Protein AF-A0A4Y2D8I6-F1 (afdb_monomer_lite)

Structure (mmCIF, N/CA/C/O backbone):
data_AF-A0A4Y2D8I6-F1
#
_entry.id   AF-A0A4Y2D8I6-F1
#
loop_
_atom_site.group_PDB
_atom_site.id
_atom_site.type_symbol
_atom_site.label_atom_id
_atom_site.label_alt_id
_atom_site.label_comp_id
_atom_site.label_asym_id
_atom_site.label_entity_id
_atom_site.label_seq_id
_atom_site.pdbx_PDB_ins_code
_atom_site.Cartn_x
_atom_site.Cartn_y
_atom_site.Cartn_z
_atom_site.occupancy
_atom_site.B_iso_or_equiv
_atom_site.auth_seq_id
_atom_site.auth_comp_id
_atom_site.auth_asym_i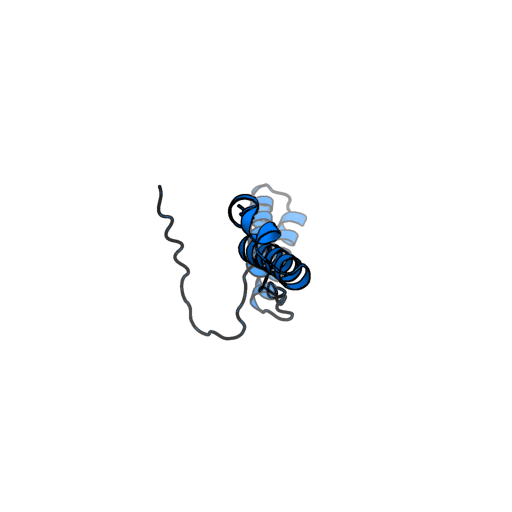d
_atom_site.auth_atom_id
_atom_site.pdbx_PDB_model_num
ATOM 1 N N . MET A 1 1 ? 26.435 -5.428 -19.141 1.00 77.88 1 MET A N 1
ATOM 2 C CA . MET A 1 1 ? 25.123 -5.824 -19.697 1.00 77.88 1 MET A CA 1
ATOM 3 C C . MET A 1 1 ? 24.852 -5.053 -20.977 1.00 77.88 1 MET A C 1
ATOM 5 O O . MET A 1 1 ? 24.925 -5.671 -22.019 1.00 77.88 1 MET A O 1
ATOM 9 N N . PHE A 1 2 ? 24.680 -3.727 -20.947 1.00 85.38 2 PHE A N 1
ATOM 10 C CA . PHE A 1 2 ? 24.602 -2.937 -22.189 1.00 85.38 2 PHE A CA 1
ATOM 11 C C . PHE A 1 2 ? 25.925 -2.941 -22.975 1.00 85.38 2 PHE A C 1
ATOM 13 O O . PHE A 1 2 ? 25.946 -3.234 -24.163 1.00 85.38 2 PHE A O 1
ATOM 20 N N . SER A 1 3 ? 27.048 -2.711 -22.286 1.00 83.94 3 SER A N 1
ATOM 21 C CA . SER A 1 3 ? 28.391 -2.683 -22.888 1.00 83.94 3 SER A CA 1
ATOM 22 C C . SER A 1 3 ? 28.812 -3.987 -23.571 1.00 83.94 3 SER A C 1
ATOM 24 O O . SER A 1 3 ? 29.590 -3.944 -24.509 1.00 83.94 3 SER A O 1
ATOM 26 N N . SER A 1 4 ? 28.298 -5.131 -23.114 1.00 84.69 4 SER A N 1
ATOM 27 C CA . SER A 1 4 ? 28.554 -6.450 -23.710 1.00 84.69 4 SER A CA 1
ATOM 28 C C . SER A 1 4 ? 27.608 -6.784 -24.866 1.00 84.69 4 SER A C 1
ATOM 30 O O . SER A 1 4 ? 27.833 -7.751 -25.572 1.00 84.69 4 SER A O 1
ATOM 32 N N . LEU A 1 5 ? 26.503 -6.049 -25.011 1.00 84.94 5 LEU A N 1
ATOM 33 C CA . LEU A 1 5 ? 25.534 -6.238 -26.097 1.00 84.94 5 LEU A CA 1
ATOM 34 C C . LEU A 1 5 ? 25.809 -5.285 -27.263 1.00 84.94 5 LEU A C 1
ATOM 36 O O . LEU A 1 5 ? 25.500 -5.599 -28.405 1.00 84.94 5 LEU A O 1
ATOM 40 N N . CYS A 1 6 ? 26.394 -4.126 -26.967 1.00 85.38 6 CYS A N 1
ATOM 41 C CA . CYS A 1 6 ? 26.780 -3.115 -27.939 1.00 85.38 6 CYS A CA 1
ATOM 42 C C . CYS A 1 6 ? 28.233 -3.335 -28.409 1.00 85.38 6 CYS A C 1
ATOM 44 O O . CYS A 1 6 ? 29.084 -2.459 -28.246 1.00 85.38 6 CYS A O 1
ATOM 46 N N . GLU A 1 7 ? 28.540 -4.514 -28.954 1.00 80.00 7 GLU A N 1
ATOM 47 C CA . GLU A 1 7 ? 29.854 -4.792 -29.546 1.00 80.00 7 GLU A CA 1
ATOM 48 C C . GLU A 1 7 ? 29.913 -4.226 -30.968 1.00 80.00 7 GLU A C 1
ATOM 50 O O . GLU A 1 7 ? 29.389 -4.799 -31.921 1.00 80.00 7 GLU A O 1
ATOM 55 N N . LEU A 1 8 ? 30.533 -3.053 -31.102 1.00 80.44 8 LEU A N 1
ATOM 56 C CA . LEU A 1 8 ? 30.806 -2.430 -32.392 1.00 80.44 8 LEU A CA 1
ATOM 57 C C . LEU A 1 8 ? 32.219 -2.798 -32.826 1.00 80.44 8 LEU A C 1
ATOM 59 O O . LEU A 1 8 ? 33.200 -2.376 -32.212 1.00 80.44 8 LEU A O 1
ATOM 63 N N . THR A 1 9 ? 32.324 -3.578 -33.892 1.00 81.94 9 THR A N 1
ATOM 64 C CA . THR A 1 9 ? 33.613 -3.928 -34.470 1.00 81.94 9 THR A CA 1
ATOM 65 C C . THR A 1 9 ? 34.049 -2.848 -35.478 1.00 81.94 9 THR A C 1
ATOM 67 O O . THR A 1 9 ? 33.212 -2.294 -36.198 1.00 81.94 9 THR A O 1
ATOM 70 N N . PRO A 1 10 ? 35.346 -2.484 -35.543 1.00 79.00 10 PRO A N 1
ATOM 71 C CA . PRO A 1 10 ? 35.817 -1.399 -36.412 1.00 79.00 10 PRO A CA 1
ATOM 72 C C . PRO A 1 10 ? 35.524 -1.615 -37.907 1.00 79.00 10 PRO A C 1
ATOM 74 O O . PRO A 1 10 ? 35.389 -0.651 -38.660 1.00 79.00 10 PRO A O 1
ATOM 77 N N . ASP A 1 11 ? 35.374 -2.868 -38.343 1.00 77.06 11 ASP A N 1
ATOM 78 C CA . ASP A 1 11 ? 35.020 -3.235 -39.719 1.00 77.06 11 ASP A CA 1
ATOM 79 C C . ASP A 1 11 ? 33.626 -2.744 -40.137 1.00 77.06 11 ASP A C 1
ATOM 81 O O . ASP A 1 11 ? 33.398 -2.505 -41.325 1.00 77.06 11 ASP A O 1
ATOM 85 N N . VAL A 1 12 ? 32.720 -2.506 -39.179 1.00 75.62 12 VAL A N 1
ATOM 86 C CA . VAL A 1 12 ? 31.387 -1.945 -39.446 1.00 75.62 12 VAL A CA 1
ATOM 87 C C . VAL A 1 12 ? 31.485 -0.522 -39.998 1.00 75.62 12 VAL A C 1
ATOM 89 O O . VAL A 1 12 ? 30.636 -0.122 -40.793 1.00 75.62 12 VAL A O 1
ATOM 92 N N . VAL A 1 13 ? 32.526 0.225 -39.626 1.00 75.06 13 VAL A N 1
ATOM 93 C CA . VAL A 1 13 ? 32.739 1.608 -40.074 1.00 75.06 13 VAL A CA 1
ATOM 94 C C . VAL A 1 13 ? 33.630 1.662 -41.315 1.00 75.06 13 VAL A C 1
ATOM 96 O O . VAL A 1 13 ? 33.408 2.492 -42.189 1.00 75.06 13 VAL A O 1
ATOM 99 N N . VAL A 1 14 ? 34.614 0.766 -41.422 1.00 77.75 14 VAL A N 1
ATOM 100 C CA . VAL A 1 14 ? 35.614 0.798 -42.503 1.00 77.75 14 VAL A CA 1
ATOM 101 C C . VAL A 1 14 ? 35.086 0.218 -43.822 1.00 77.75 14 VAL A C 1
ATOM 103 O O . VAL A 1 14 ? 35.462 0.698 -44.887 1.00 77.75 14 VAL A O 1
ATOM 106 N N . ASN A 1 15 ? 34.199 -0.782 -43.775 1.00 76.62 15 ASN A N 1
ATOM 107 C CA . ASN A 1 15 ? 33.781 -1.527 -44.973 1.00 76.62 15 ASN A CA 1
ATOM 108 C C . ASN A 1 15 ? 32.428 -1.092 -45.560 1.00 76.62 15 ASN A C 1
ATOM 110 O O . ASN A 1 15 ? 31.974 -1.678 -46.541 1.00 76.62 15 ASN A O 1
ATOM 114 N N . ASN A 1 16 ? 31.756 -0.103 -44.966 1.00 78.31 16 ASN A N 1
ATOM 115 C CA . ASN A 1 16 ? 30.398 0.288 -45.342 1.00 78.31 16 ASN A CA 1
ATOM 116 C C . ASN A 1 16 ? 30.338 1.737 -45.840 1.00 78.31 16 ASN A C 1
ATOM 118 O O . ASN A 1 16 ? 31.113 2.591 -45.417 1.00 78.31 16 ASN A O 1
ATOM 122 N N . SER A 1 17 ? 29.364 2.021 -46.712 1.00 86.38 17 SER A N 1
ATOM 123 C CA . SER A 1 17 ? 28.936 3.397 -47.001 1.00 86.38 17 SER A CA 1
ATOM 124 C C . SER A 1 17 ? 28.615 4.128 -45.692 1.00 86.38 17 SER A C 1
ATOM 126 O O . SER A 1 17 ? 28.086 3.507 -44.768 1.00 86.38 17 SER A O 1
ATOM 128 N N . ILE A 1 18 ? 28.897 5.433 -45.627 1.00 86.75 18 ILE A N 1
ATOM 129 C CA . ILE A 1 18 ? 28.679 6.275 -44.439 1.00 86.75 18 ILE A CA 1
ATOM 130 C C . ILE A 1 18 ? 27.262 6.073 -43.884 1.00 86.75 18 ILE A C 1
ATOM 132 O O . ILE A 1 18 ? 27.101 5.800 -42.697 1.00 86.75 18 ILE A O 1
ATOM 136 N N . ASP A 1 19 ? 26.249 6.094 -44.750 1.00 88.00 19 ASP A N 1
ATOM 137 C CA . ASP A 1 19 ? 24.848 5.929 -44.347 1.00 88.00 19 ASP A CA 1
ATOM 138 C C . ASP A 1 19 ? 24.574 4.544 -43.747 1.00 88.00 19 ASP A C 1
ATOM 140 O O . ASP A 1 19 ? 23.845 4.397 -42.766 1.00 88.00 19 ASP A O 1
ATOM 144 N N . LEU A 1 20 ? 25.195 3.505 -44.306 1.00 86.25 20 LEU A N 1
ATOM 145 C CA . LEU A 1 20 ? 25.045 2.135 -43.828 1.00 86.25 20 LEU A CA 1
ATOM 146 C C . LEU A 1 20 ? 25.768 1.924 -42.491 1.00 86.25 20 LEU A C 1
ATOM 148 O O . LEU A 1 20 ? 25.251 1.223 -41.622 1.00 86.25 20 LEU A O 1
ATOM 152 N N . ALA A 1 21 ? 26.934 2.543 -42.309 1.00 88.00 21 ALA A N 1
ATOM 153 C CA . ALA A 1 21 ? 27.668 2.514 -41.050 1.00 88.00 21 ALA A CA 1
ATOM 154 C C . ALA A 1 21 ? 26.877 3.212 -39.933 1.00 88.00 21 ALA A C 1
ATOM 156 O O . ALA A 1 21 ? 26.730 2.651 -38.847 1.00 88.00 21 ALA A O 1
ATOM 157 N N . VAL A 1 22 ? 26.307 4.389 -40.216 1.00 90.06 22 VAL A N 1
ATOM 158 C CA . VAL A 1 22 ? 25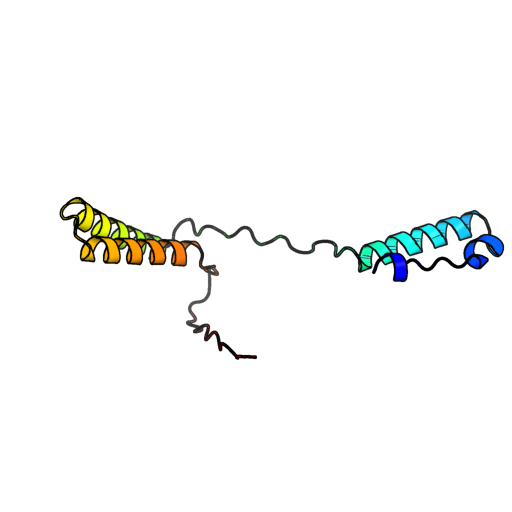.468 5.133 -39.264 1.00 90.06 22 VAL A CA 1
ATOM 159 C C . VAL A 1 22 ? 24.261 4.300 -38.845 1.00 90.06 22 VAL A C 1
ATOM 161 O O . VAL A 1 22 ? 24.052 4.117 -37.647 1.00 90.06 22 VAL A O 1
ATOM 164 N N . ASN A 1 23 ? 23.535 3.724 -39.809 1.00 90.19 23 ASN A N 1
ATOM 165 C CA . ASN A 1 23 ? 22.352 2.908 -39.528 1.00 90.19 23 ASN A CA 1
ATOM 166 C C . ASN A 1 23 ? 22.679 1.686 -38.656 1.00 90.19 23 ASN A C 1
ATOM 168 O O . ASN A 1 23 ? 21.981 1.403 -37.683 1.00 90.19 23 ASN A O 1
ATOM 172 N N . ARG A 1 24 ? 23.787 0.992 -38.944 1.00 88.56 24 ARG A N 1
ATOM 173 C CA . ARG A 1 24 ? 24.215 -0.171 -38.149 1.00 88.56 24 ARG A CA 1
ATOM 174 C C . ARG A 1 24 ? 24.568 0.192 -36.710 1.00 88.56 24 ARG A C 1
ATOM 176 O O . ARG A 1 24 ? 24.250 -0.565 -35.794 1.00 88.56 24 ARG A O 1
ATOM 183 N N . VAL A 1 25 ? 25.211 1.339 -36.503 1.00 89.44 25 VAL A N 1
ATOM 184 C CA . VAL A 1 25 ? 25.537 1.828 -35.159 1.00 89.44 25 VAL A CA 1
ATOM 185 C C . VAL A 1 25 ? 24.262 2.191 -34.396 1.00 89.44 25 VAL A C 1
ATOM 187 O O . VAL A 1 25 ? 24.110 1.781 -33.245 1.00 89.44 25 VAL A O 1
ATOM 190 N N . THR A 1 26 ? 23.322 2.903 -35.025 1.00 91.88 26 THR A N 1
ATOM 191 C CA . THR A 1 26 ? 22.051 3.262 -34.380 1.00 91.88 26 THR A CA 1
ATOM 192 C C . THR A 1 26 ? 21.220 2.037 -34.014 1.00 91.88 26 THR A C 1
ATOM 194 O O . THR A 1 26 ? 20.725 1.965 -32.889 1.00 91.88 26 THR A O 1
ATOM 197 N N . ASP A 1 27 ? 21.129 1.045 -34.899 1.00 91.06 27 ASP A N 1
ATOM 198 C CA . ASP A 1 27 ? 20.357 -0.175 -34.651 1.00 91.06 27 ASP A CA 1
ATOM 199 C C . ASP A 1 27 ? 20.948 -0.998 -33.500 1.00 91.06 27 ASP A C 1
ATOM 201 O O . ASP A 1 27 ? 20.215 -1.477 -32.634 1.00 91.06 27 ASP A O 1
ATOM 205 N N . CYS A 1 28 ? 22.280 -1.102 -33.437 1.00 90.75 28 CYS A N 1
ATOM 206 C CA . CYS A 1 28 ? 22.985 -1.786 -32.353 1.00 90.75 28 CYS A CA 1
ATOM 207 C C . CYS A 1 28 ? 22.695 -1.139 -30.988 1.00 90.75 28 CYS A C 1
ATOM 209 O O . CYS A 1 28 ? 22.352 -1.827 -30.023 1.00 90.75 28 CYS A O 1
ATOM 211 N N . ILE A 1 29 ? 22.753 0.195 -30.917 1.00 91.75 29 ILE A N 1
ATOM 212 C CA . ILE A 1 29 ? 22.470 0.952 -29.691 1.00 91.75 29 ILE A CA 1
ATOM 213 C C . ILE A 1 29 ? 21.016 0.750 -29.248 1.00 91.75 29 ILE A C 1
ATOM 215 O O . ILE A 1 29 ? 20.767 0.494 -28.067 1.00 91.75 29 ILE A O 1
ATOM 219 N N . ILE A 1 30 ? 20.059 0.837 -30.178 1.00 91.75 30 ILE A N 1
ATOM 220 C CA . ILE A 1 30 ? 18.630 0.667 -29.882 1.00 91.75 30 ILE A CA 1
ATOM 221 C C . ILE A 1 30 ? 18.348 -0.758 -29.395 1.00 91.75 30 ILE A C 1
ATOM 223 O O . ILE A 1 30 ? 17.693 -0.936 -28.368 1.00 91.75 30 ILE A O 1
ATOM 227 N N . ALA A 1 31 ? 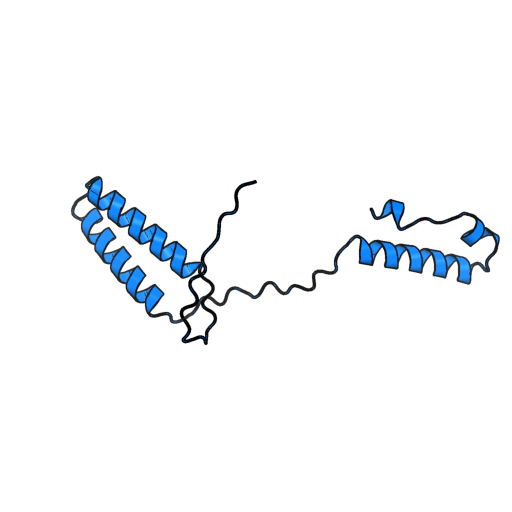18.885 -1.774 -30.074 1.00 90.12 31 ALA A N 1
ATOM 228 C CA . ALA A 1 31 ? 18.692 -3.172 -29.699 1.00 90.12 31 ALA A CA 1
ATOM 229 C C . ALA A 1 31 ? 19.297 -3.488 -28.321 1.00 90.12 31 ALA A C 1
ATOM 231 O O . ALA A 1 31 ? 18.640 -4.091 -27.469 1.00 90.12 31 ALA A O 1
ATOM 232 N N . ALA A 1 32 ? 20.525 -3.031 -28.061 1.00 91.88 32 ALA A N 1
ATOM 233 C CA . ALA A 1 32 ? 21.171 -3.204 -26.764 1.00 91.88 32 ALA A CA 1
ATOM 234 C C . ALA A 1 32 ? 20.400 -2.487 -25.643 1.00 91.88 32 ALA A C 1
ATOM 236 O O . ALA A 1 32 ? 20.305 -3.009 -24.525 1.00 91.88 32 ALA A O 1
ATOM 237 N N . ALA A 1 33 ? 19.826 -1.315 -25.935 1.00 90.75 33 ALA A N 1
ATOM 238 C CA . ALA A 1 33 ? 19.032 -0.542 -24.987 1.00 90.75 33 ALA A CA 1
ATOM 239 C C . ALA A 1 33 ? 17.713 -1.247 -24.664 1.00 90.75 33 ALA A C 1
ATOM 241 O O . ALA A 1 33 ? 17.376 -1.370 -23.491 1.00 90.75 33 ALA A O 1
ATOM 242 N N . ASP A 1 34 ? 17.018 -1.771 -25.672 1.00 88.56 34 ASP A N 1
ATOM 243 C CA . ASP A 1 34 ? 15.748 -2.482 -25.506 1.00 88.56 34 ASP A CA 1
ATOM 244 C C . ASP A 1 34 ? 15.892 -3.770 -24.684 1.00 88.56 34 ASP A C 1
ATOM 246 O O . ASP A 1 34 ? 14.999 -4.120 -23.910 1.00 88.56 34 ASP A O 1
ATOM 250 N N . ILE A 1 35 ? 17.028 -4.460 -24.811 1.00 87.94 35 ILE A N 1
ATOM 251 C CA . ILE A 1 35 ? 17.337 -5.661 -24.022 1.00 87.94 35 ILE A CA 1
ATOM 252 C C . ILE A 1 35 ? 17.775 -5.290 -22.598 1.00 87.94 35 ILE A C 1
ATOM 254 O O . ILE A 1 35 ? 17.407 -5.961 -21.634 1.00 87.94 35 ILE A O 1
ATOM 258 N N . SER A 1 36 ? 18.577 -4.231 -22.449 1.00 88.44 36 SER A N 1
ATOM 259 C CA . SER A 1 36 ? 19.141 -3.834 -21.150 1.00 88.44 36 SER A CA 1
ATOM 260 C C . SER A 1 36 ? 18.147 -3.078 -20.271 1.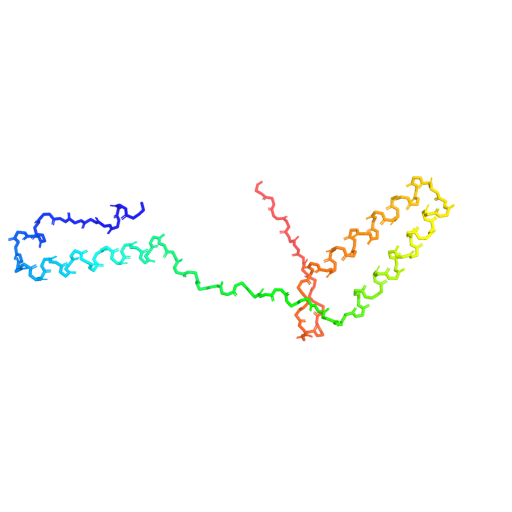00 88.44 36 SER A C 1
ATOM 262 O O . SER A 1 36 ? 18.223 -3.156 -19.045 1.00 88.44 36 SER A O 1
ATOM 264 N N . ILE A 1 37 ? 17.230 -2.330 -20.883 1.00 86.81 37 ILE A N 1
ATOM 265 C CA . ILE A 1 37 ? 16.223 -1.518 -20.211 1.00 86.81 37 ILE A CA 1
ATOM 266 C C . ILE A 1 37 ? 14.860 -2.105 -20.574 1.00 86.81 37 ILE A C 1
ATOM 268 O O . ILE A 1 37 ? 14.320 -1.795 -21.638 1.00 86.81 37 ILE A O 1
ATOM 272 N N . PRO A 1 38 ? 14.256 -2.930 -19.703 1.00 77.44 38 PRO A N 1
ATOM 273 C CA . PRO A 1 38 ? 12.918 -3.423 -19.962 1.00 77.44 38 PRO A CA 1
ATOM 274 C C . PRO A 1 38 ? 11.963 -2.228 -20.041 1.00 77.44 38 PRO A C 1
ATOM 276 O O . PRO A 1 38 ? 11.732 -1.536 -19.046 1.00 77.44 38 PRO A O 1
ATOM 279 N N . LYS A 1 39 ? 11.390 -1.982 -21.226 1.00 77.00 39 LYS A N 1
ATOM 280 C CA . LYS A 1 39 ? 10.257 -1.063 -21.391 1.00 77.00 39 LYS A CA 1
ATOM 281 C C . LYS A 1 39 ? 9.172 -1.561 -20.447 1.00 77.00 39 LYS A C 1
ATOM 283 O O . LYS A 1 39 ? 8.670 -2.670 -20.614 1.00 77.00 39 LYS A O 1
ATOM 288 N N . THR A 1 40 ? 8.867 -0.798 -19.404 1.00 63.38 40 THR A N 1
ATOM 289 C CA . THR A 1 40 ? 7.948 -1.193 -18.334 1.00 63.38 40 THR A CA 1
ATOM 290 C C . THR A 1 40 ? 6.532 -1.392 -18.884 1.00 63.38 40 THR A C 1
ATOM 292 O O . THR A 1 40 ? 5.670 -0.521 -18.806 1.00 63.38 40 THR A O 1
ATOM 295 N N . LEU A 1 41 ? 6.254 -2.583 -19.419 1.00 59.06 41 LEU A N 1
ATOM 296 C CA . LEU A 1 41 ? 4.917 -3.087 -19.727 1.00 59.06 41 LEU A CA 1
ATOM 297 C C . LEU A 1 41 ? 4.266 -3.527 -18.420 1.00 59.06 41 LEU A C 1
ATOM 299 O O . LEU A 1 41 ? 4.126 -4.698 -18.088 1.00 59.06 41 LEU A O 1
ATOM 303 N N . GLY A 1 42 ? 3.910 -2.534 -17.624 1.00 56.69 42 GLY A N 1
ATOM 304 C CA . GLY A 1 42 ? 3.288 -2.758 -16.342 1.00 56.69 42 GLY A CA 1
ATOM 305 C C . GLY A 1 42 ? 2.654 -1.474 -15.879 1.00 56.69 42 GLY A C 1
ATOM 306 O O . GLY A 1 42 ? 3.195 -0.792 -15.014 1.00 56.69 42 GLY A O 1
ATOM 307 N N . LYS A 1 43 ? 1.466 -1.160 -16.408 1.00 61.22 43 LYS A N 1
ATOM 308 C CA . LYS A 1 43 ? 0.510 -0.388 -15.614 1.00 61.22 43 LYS A CA 1
ATOM 309 C C . LYS A 1 43 ? 0.294 -1.217 -14.355 1.00 61.22 43 LYS A C 1
ATOM 311 O O . LYS A 1 43 ? -0.516 -2.140 -14.379 1.00 61.22 43 LYS A O 1
ATOM 316 N N . VAL A 1 44 ? 1.056 -0.947 -13.291 1.00 62.25 44 VAL A N 1
ATOM 317 C CA . VAL A 1 44 ? 0.767 -1.497 -11.968 1.00 62.25 44 VAL A CA 1
ATOM 318 C C . VAL A 1 44 ? -0.701 -1.162 -11.755 1.00 62.25 44 VAL A C 1
ATOM 320 O O . VAL A 1 44 ? -1.030 0.031 -11.770 1.00 62.25 44 VAL A O 1
ATOM 323 N N . PRO A 1 45 ? -1.604 -2.159 -11.682 1.00 63.78 45 PRO A N 1
ATOM 324 C CA . PRO A 1 45 ? -3.017 -1.868 -11.562 1.00 63.78 45 PRO A CA 1
ATOM 325 C C . PRO A 1 45 ? -3.150 -0.954 -10.355 1.00 63.78 45 PRO A C 1
ATOM 327 O O . PRO A 1 45 ? -2.711 -1.326 -9.261 1.00 63.78 45 PRO A O 1
ATOM 330 N N . LYS A 1 46 ? -3.670 0.268 -10.553 1.00 61.97 46 LYS A N 1
ATOM 331 C CA . LYS A 1 46 ? -4.010 1.137 -9.424 1.00 61.97 46 LYS A CA 1
ATOM 332 C C . LYS A 1 46 ? -4.837 0.254 -8.510 1.00 61.97 46 LYS A C 1
ATOM 334 O O . LYS A 1 46 ? -5.864 -0.253 -8.954 1.00 61.97 46 LYS A O 1
ATOM 339 N N . LEU A 1 47 ? -4.350 -0.002 -7.293 1.00 61.09 47 LEU A N 1
ATOM 340 C CA . LEU A 1 47 ? -5.094 -0.804 -6.334 1.00 61.09 47 LEU A CA 1
ATOM 341 C C . LEU A 1 47 ? -6.454 -0.126 -6.202 1.00 61.09 47 LEU A C 1
ATOM 343 O O . LEU A 1 47 ? -6.532 0.950 -5.601 1.00 61.09 47 LEU A O 1
ATOM 347 N N . CYS A 1 48 ? -7.493 -0.708 -6.806 1.00 60.88 48 CYS A N 1
ATOM 348 C CA . CYS A 1 48 ? -8.850 -0.228 -6.645 1.00 60.88 48 CYS A CA 1
ATOM 349 C C . CYS A 1 48 ? -9.108 -0.298 -5.150 1.00 60.88 48 CYS A C 1
ATOM 351 O O . CYS A 1 48 ? -9.217 -1.382 -4.582 1.00 60.88 48 CYS A O 1
ATOM 353 N N . LYS A 1 49 ? -9.114 0.863 -4.486 1.00 61.78 49 LYS A N 1
ATOM 354 C CA . LYS A 1 49 ? -9.672 0.963 -3.146 1.00 61.78 49 LYS A CA 1
ATOM 355 C C . LYS A 1 49 ? -11.120 0.520 -3.332 1.00 61.78 49 LYS A C 1
ATOM 357 O O . LYS A 1 49 ? -11.825 1.193 -4.083 1.00 61.78 49 LYS A O 1
ATOM 362 N N . PRO A 1 50 ? -11.549 -0.614 -2.758 1.00 58.94 50 PRO A N 1
ATOM 363 C CA . PRO A 1 50 ? -12.931 -1.021 -2.899 1.00 58.94 50 PRO A CA 1
ATOM 364 C C . PRO A 1 50 ? -13.741 0.038 -2.151 1.00 58.94 50 PRO A C 1
ATOM 366 O O . PRO A 1 50 ? -13.661 0.144 -0.927 1.00 58.94 50 PRO A O 1
ATOM 369 N N . TRP A 1 51 ? -14.398 0.919 -2.905 1.00 58.12 51 TRP A N 1
ATOM 370 C CA . TRP A 1 51 ? -15.070 2.112 -2.384 1.00 58.12 51 TRP A CA 1
ATOM 371 C C . TRP A 1 51 ? -16.331 1.752 -1.589 1.00 58.12 51 TRP A C 1
ATOM 373 O O . TRP A 1 51 ? -16.844 2.578 -0.839 1.00 58.12 51 TRP A O 1
ATOM 383 N N . TRP A 1 52 ? -16.746 0.484 -1.642 1.00 58.25 52 TRP A N 1
ATOM 384 C CA . TRP A 1 52 ? -17.709 -0.107 -0.730 1.00 58.25 52 TRP A CA 1
ATOM 385 C C . TRP A 1 52 ? -17.357 -1.578 -0.470 1.00 58.25 52 TRP A C 1
ATOM 387 O O . TRP A 1 52 ? -17.473 -2.415 -1.356 1.00 58.25 52 TRP A O 1
ATOM 397 N N . ASN A 1 53 ? -16.867 -1.905 0.730 1.00 72.06 53 ASN A N 1
ATOM 398 C CA . ASN A 1 53 ? -16.596 -3.288 1.131 1.00 72.06 53 ASN A CA 1
ATOM 399 C C . ASN A 1 53 ? -17.152 -3.548 2.533 1.00 72.06 53 ASN A C 1
ATOM 401 O O . ASN A 1 53 ? -16.706 -2.942 3.515 1.00 72.06 53 ASN A O 1
ATOM 405 N N . ASP A 1 54 ? -18.088 -4.489 2.634 1.00 80.94 54 ASP A N 1
ATOM 406 C CA . ASP A 1 54 ? -18.701 -4.884 3.902 1.00 80.94 54 ASP A CA 1
ATOM 407 C C . ASP A 1 54 ? -17.673 -5.412 4.904 1.00 80.94 54 ASP A C 1
ATOM 409 O O . ASP A 1 54 ? -17.816 -5.198 6.109 1.00 80.94 54 ASP A O 1
ATOM 413 N N . GLN A 1 55 ? -16.594 -6.040 4.428 1.00 81.44 55 GLN A N 1
ATOM 414 C CA . GLN A 1 55 ? -15.510 -6.509 5.293 1.00 81.44 55 GLN A CA 1
ATOM 415 C C . GLN A 1 55 ? -14.725 -5.337 5.896 1.00 81.44 55 GLN A C 1
ATOM 417 O O . GLN A 1 55 ? -14.477 -5.319 7.102 1.00 81.44 55 GLN A O 1
ATOM 422 N N . CYS A 1 56 ? -14.426 -4.297 5.105 1.00 82.19 56 CYS A N 1
ATOM 423 C CA . CYS A 1 56 ? -13.832 -3.060 5.623 1.00 82.19 56 CYS A CA 1
ATOM 424 C C . CYS A 1 56 ? -14.736 -2.414 6.685 1.00 82.19 56 CYS A C 1
ATOM 426 O O . CYS A 1 56 ? -14.247 -1.994 7.734 1.00 82.19 56 CYS A O 1
ATOM 428 N N . LYS A 1 57 ? -16.057 -2.388 6.456 1.00 86.25 57 LYS A N 1
ATOM 429 C CA . LYS A 1 57 ? -17.043 -1.830 7.396 1.00 86.25 57 LYS A CA 1
ATOM 430 C C . LYS A 1 57 ? -17.121 -2.628 8.702 1.00 86.25 57 LYS A C 1
ATOM 432 O O . LYS A 1 57 ? -17.154 -2.036 9.780 1.00 86.25 57 LYS A O 1
ATOM 437 N N . LYS A 1 58 ? -17.116 -3.964 8.631 1.00 89.88 58 LYS A N 1
ATOM 438 C CA . LYS A 1 58 ? -17.089 -4.849 9.811 1.00 89.88 58 LYS A CA 1
ATOM 439 C C . LYS A 1 58 ? -15.824 -4.633 10.643 1.00 89.88 58 LYS A C 1
ATOM 441 O O . LYS A 1 58 ? -15.910 -4.476 11.861 1.00 89.88 58 LYS A O 1
ATOM 446 N N . CYS A 1 59 ? -14.665 -4.555 9.995 1.00 89.88 59 CYS A N 1
ATOM 447 C CA . CYS A 1 59 ? -13.394 -4.357 10.690 1.00 89.88 59 CYS A CA 1
ATOM 448 C C . CYS A 1 59 ? -13.242 -2.950 11.269 1.00 89.88 59 CYS A C 1
ATOM 450 O O . CYS A 1 59 ? -12.710 -2.821 12.369 1.00 89.88 59 CYS A O 1
ATOM 452 N N . GLN A 1 60 ? -13.779 -1.921 10.606 1.00 91.50 60 GLN A N 1
ATOM 453 C CA . GLN A 1 60 ? -13.866 -0.576 11.178 1.00 91.50 60 GLN A CA 1
ATOM 454 C C . GLN A 1 60 ? -14.708 -0.576 12.463 1.00 91.50 60 GLN A C 1
ATOM 456 O O . GLN A 1 60 ? -14.240 -0.111 13.496 1.00 91.50 60 GLN A O 1
ATOM 461 N N . LYS A 1 61 ? -15.895 -1.203 12.458 1.00 94.50 61 LYS A N 1
ATOM 462 C CA . LYS A 1 61 ? -16.728 -1.328 13.671 1.00 94.50 61 LYS A CA 1
ATOM 463 C C . LYS A 1 61 ? -16.001 -2.051 14.813 1.00 94.50 61 LYS A C 1
ATOM 465 O O . LYS A 1 61 ? -16.125 -1.663 15.974 1.00 94.50 61 LYS A O 1
ATOM 470 N N . ALA A 1 62 ? -15.245 -3.105 14.503 1.00 94.12 62 ALA A N 1
ATOM 471 C CA . ALA A 1 62 ? -14.446 -3.824 15.496 1.00 94.12 62 ALA A CA 1
ATOM 472 C C . ALA A 1 62 ? -13.309 -2.951 16.061 1.00 94.12 62 ALA A C 1
ATOM 474 O O . ALA A 1 62 ? -13.073 -2.945 17.275 1.00 94.12 62 ALA A O 1
ATOM 475 N N . LEU A 1 63 ? -12.643 -2.176 15.201 1.00 95.31 63 LEU A N 1
ATOM 476 C CA . LEU A 1 63 ? -11.637 -1.197 15.602 1.00 95.31 63 LEU A CA 1
ATOM 477 C C . LEU A 1 63 ? -12.243 -0.146 16.538 1.00 95.31 63 LEU A C 1
ATOM 479 O O . LEU A 1 63 ? -11.731 0.043 17.636 1.00 95.31 63 LEU A O 1
ATOM 483 N N . ASP A 1 64 ? -13.379 0.447 16.175 1.00 96.25 64 ASP A N 1
ATOM 484 C CA . ASP A 1 64 ? -14.054 1.469 16.981 1.00 96.25 64 ASP A CA 1
ATOM 485 C C . ASP A 1 64 ? -14.510 0.916 18.339 1.00 96.25 64 ASP A C 1
ATOM 487 O O . ASP A 1 64 ? -14.379 1.577 19.370 1.00 96.25 64 ASP A O 1
ATOM 491 N N . LYS A 1 65 ? -14.997 -0.332 18.382 1.00 96.75 65 LYS A N 1
ATOM 492 C CA . LYS A 1 65 ? -15.380 -1.005 19.635 1.00 96.75 65 LYS A CA 1
ATOM 493 C C . LYS A 1 65 ? -14.177 -1.204 20.560 1.00 96.75 65 LYS A C 1
ATOM 495 O O . LYS A 1 65 ? -14.266 -0.920 21.756 1.00 96.75 65 LYS A O 1
ATOM 500 N N . THR A 1 66 ? -13.055 -1.683 20.022 1.00 96.56 66 THR A N 1
ATOM 501 C CA . THR A 1 66 ? -11.827 -1.892 20.811 1.00 96.56 66 THR A CA 1
ATOM 502 C C . THR A 1 66 ? -11.183 -0.573 21.232 1.00 96.56 66 THR A C 1
ATOM 504 O O . THR A 1 66 ? -10.755 -0.461 22.380 1.00 96.56 66 THR A O 1
ATOM 507 N N . TRP A 1 67 ? -11.211 0.446 20.368 1.00 96.81 67 TRP A N 1
ATOM 508 C CA . TRP A 1 67 ? -10.785 1.806 20.690 1.00 96.81 67 TRP A CA 1
ATOM 509 C C . TRP A 1 67 ? -11.624 2.401 21.814 1.00 96.81 67 TRP A C 1
ATOM 511 O O . TRP A 1 67 ? -11.075 2.862 22.806 1.00 96.81 67 TRP A O 1
ATOM 521 N N . ASN A 1 68 ? -12.954 2.319 21.727 1.00 97.38 68 ASN A N 1
ATOM 522 C CA . ASN A 1 68 ? -13.840 2.820 22.774 1.00 97.38 68 ASN A CA 1
ATOM 523 C C . ASN A 1 68 ? -13.611 2.114 24.115 1.00 97.38 68 ASN A C 1
ATOM 525 O O . ASN A 1 68 ? -13.656 2.761 25.161 1.00 97.38 68 ASN A O 1
ATOM 529 N N . LYS A 1 69 ? -13.330 0.805 24.104 1.00 96.75 69 LYS A N 1
ATOM 530 C CA . LYS A 1 69 ? -13.003 0.067 25.330 1.00 96.75 69 LYS A CA 1
ATOM 531 C C . LYS A 1 69 ? -11.653 0.495 25.911 1.00 96.75 69 LYS A C 1
ATOM 533 O O . LYS A 1 69 ? -11.582 0.710 27.116 1.00 96.75 69 LYS A O 1
ATOM 538 N N . PHE A 1 70 ? -10.624 0.644 25.076 1.00 96.81 70 PHE A N 1
ATOM 539 C CA . PHE A 1 70 ? -9.299 1.110 25.496 1.00 96.81 70 PHE A CA 1
ATOM 540 C C . PHE A 1 70 ? -9.328 2.560 25.996 1.00 96.81 70 PHE A C 1
ATOM 542 O O . PHE A 1 70 ? -8.773 2.852 27.047 1.00 96.81 70 PHE A O 1
ATOM 549 N N . ARG A 1 71 ? -10.053 3.444 25.305 1.00 96.50 71 ARG A N 1
ATOM 550 C CA . ARG A 1 71 ? -10.229 4.853 25.676 1.00 96.50 71 ARG A CA 1
ATOM 551 C C . ARG A 1 71 ? -10.899 5.020 27.039 1.00 96.50 71 ARG A C 1
ATOM 553 O O . ARG A 1 71 ? -10.536 5.922 27.778 1.00 96.50 71 ARG A O 1
ATOM 560 N N . ARG A 1 72 ? -11.881 4.171 27.365 1.00 97.19 72 ARG A N 1
ATOM 561 C CA . ARG A 1 72 ? -12.540 4.175 28.685 1.00 97.19 72 ARG A CA 1
ATOM 562 C C . ARG A 1 72 ? -11.696 3.499 29.764 1.00 97.19 72 ARG A C 1
ATOM 564 O O . ARG A 1 72 ? -11.754 3.905 30.914 1.00 97.19 72 ARG A O 1
ATOM 571 N N . TYR A 1 73 ? -10.945 2.460 29.399 1.00 95.94 73 TYR A N 1
ATOM 572 C CA . TYR A 1 73 ? -10.147 1.661 30.325 1.00 95.94 73 TYR A CA 1
ATOM 573 C C . TYR A 1 73 ? -8.779 1.364 29.709 1.00 95.94 73 TYR A C 1
ATOM 575 O O . TYR A 1 73 ? -8.604 0.362 28.999 1.00 95.94 73 TYR A O 1
ATOM 583 N N . ALA A 1 74 ? -7.813 2.237 29.991 1.00 94.62 74 ALA A N 1
ATOM 584 C CA . ALA A 1 74 ? -6.462 2.184 29.444 1.00 94.62 74 ALA A CA 1
ATOM 585 C C . ALA A 1 74 ? -5.622 1.086 30.121 1.00 94.62 74 ALA A C 1
ATOM 587 O O . ALA A 1 74 ? -4.724 1.351 30.911 1.00 94.62 74 ALA A O 1
ATOM 588 N N . THR A 1 75 ? -5.934 -0.175 29.819 1.00 97.44 75 THR A N 1
ATOM 589 C CA . THR A 1 75 ? -5.193 -1.348 30.305 1.00 97.44 75 THR A CA 1
ATOM 590 C C . THR A 1 75 ? -4.336 -1.953 29.197 1.00 97.44 75 THR A C 1
ATOM 592 O O . THR A 1 75 ? -4.676 -1.877 28.011 1.00 97.44 75 THR A O 1
ATOM 595 N N . THR A 1 76 ? -3.250 -2.633 29.568 1.00 97.31 76 THR A N 1
ATOM 596 C CA . THR A 1 76 ? -2.340 -3.303 28.621 1.00 97.31 76 THR A CA 1
ATOM 597 C C . THR A 1 76 ? -3.066 -4.327 27.749 1.00 97.31 76 THR A C 1
ATOM 599 O O . THR A 1 76 ? -2.862 -4.382 26.537 1.00 97.31 76 THR A O 1
ATOM 602 N N . GLN A 1 77 ? -3.990 -5.097 28.331 1.00 97.38 77 GLN A N 1
ATOM 603 C CA . GLN A 1 77 ? -4.802 -6.058 27.581 1.00 97.38 77 GLN A CA 1
ATOM 604 C C . GLN A 1 77 ? -5.692 -5.372 26.534 1.00 97.38 77 GLN A C 1
ATOM 606 O O . GLN A 1 77 ? -5.823 -5.865 25.410 1.00 97.38 77 GLN A O 1
ATOM 611 N N . ASN A 1 78 ? -6.290 -4.225 26.874 1.00 96.62 78 ASN A N 1
ATOM 612 C CA . ASN A 1 78 ? -7.118 -3.461 25.943 1.00 96.62 78 ASN A CA 1
ATOM 613 C C . ASN A 1 78 ? -6.273 -2.821 24.833 1.00 96.62 78 ASN A C 1
ATOM 615 O O . ASN A 1 78 ? -6.693 -2.837 23.676 1.00 96.62 78 ASN A O 1
ATOM 619 N N . LEU A 1 79 ? -5.060 -2.353 25.149 1.00 96.31 79 LEU A N 1
ATOM 620 C CA . LEU A 1 79 ? -4.109 -1.852 24.155 1.00 96.31 79 LEU A CA 1
ATOM 621 C C . LEU A 1 79 ? -3.710 -2.943 23.152 1.00 96.31 79 LEU A C 1
ATOM 623 O O . LEU A 1 79 ? -3.707 -2.698 21.947 1.00 96.31 79 LEU A O 1
ATOM 627 N N . ILE A 1 80 ? -3.419 -4.160 23.626 1.00 97.56 80 ILE A N 1
ATOM 628 C CA . ILE A 1 80 ? -3.105 -5.306 22.759 1.00 97.56 80 ILE A CA 1
ATOM 629 C C . ILE A 1 80 ? -4.289 -5.611 21.834 1.00 97.56 80 ILE A C 1
ATOM 631 O O . ILE A 1 80 ? -4.101 -5.764 20.626 1.00 97.56 80 ILE A O 1
ATOM 635 N N . LYS A 1 81 ? -5.515 -5.663 22.373 1.00 97.00 81 LYS A N 1
ATOM 636 C CA . LYS A 1 81 ? -6.736 -5.901 21.583 1.00 97.00 81 LYS A CA 1
ATOM 637 C C . LYS A 1 81 ? -6.943 -4.824 20.512 1.00 97.00 81 LYS A C 1
ATOM 639 O O . LYS A 1 81 ? -7.219 -5.165 19.364 1.00 97.00 81 LYS A O 1
ATOM 644 N N . PHE A 1 82 ? -6.750 -3.551 20.857 1.00 96.94 82 PHE A N 1
ATOM 645 C CA . PHE A 1 82 ? -6.835 -2.439 19.908 1.00 96.94 82 PHE A CA 1
ATOM 646 C C . PHE A 1 82 ? -5.764 -2.533 18.809 1.00 96.94 82 PHE A C 1
ATOM 648 O O . PHE A 1 82 ? -6.091 -2.469 17.625 1.00 96.94 82 PHE A O 1
ATOM 655 N N . LYS A 1 83 ? -4.495 -2.777 19.168 1.00 96.81 83 LYS A N 1
ATOM 656 C CA . LYS A 1 83 ? -3.403 -2.947 18.192 1.00 96.81 83 LYS A CA 1
ATOM 657 C C . LYS A 1 83 ? -3.650 -4.124 17.241 1.00 96.81 83 LYS A C 1
ATOM 659 O O . LYS A 1 83 ? -3.395 -3.991 16.043 1.00 96.81 83 LYS A O 1
ATOM 664 N N . LYS A 1 84 ? -4.192 -5.242 17.743 1.00 96.56 84 LYS A N 1
ATOM 665 C CA . LYS A 1 84 ? -4.612 -6.392 16.920 1.00 96.56 84 LYS A CA 1
ATOM 666 C C . LYS A 1 84 ? -5.703 -6.000 15.918 1.00 96.56 84 LYS A C 1
ATOM 668 O O . LYS A 1 84 ? -5.547 -6.258 14.728 1.00 96.56 84 LYS A O 1
ATOM 673 N N . ALA A 1 85 ? -6.757 -5.314 16.368 1.00 95.06 85 ALA A N 1
ATOM 674 C CA . ALA A 1 85 ? -7.827 -4.835 15.486 1.00 95.06 85 ALA A CA 1
ATOM 675 C C . ALA A 1 85 ? -7.309 -3.851 14.419 1.00 95.06 85 ALA A C 1
ATOM 677 O O . ALA A 1 85 ? -7.711 -3.909 13.258 1.00 95.06 85 ALA A O 1
ATOM 678 N N . GLN A 1 86 ? -6.360 -2.985 14.784 1.00 95.06 86 GLN A N 1
ATOM 679 C CA . GLN A 1 86 ? -5.750 -2.032 13.859 1.00 95.06 86 GLN A CA 1
ATOM 680 C C . GLN A 1 86 ? -4.893 -2.727 12.789 1.00 95.06 86 GLN A C 1
ATOM 682 O O . GLN A 1 86 ? -4.906 -2.326 11.622 1.00 95.06 86 GLN A O 1
ATOM 687 N N . ALA A 1 87 ? -4.152 -3.775 13.164 1.00 93.62 87 ALA A N 1
ATOM 688 C CA . ALA A 1 87 ? -3.392 -4.592 12.222 1.00 93.62 87 ALA A CA 1
ATOM 689 C C . ALA A 1 87 ? -4.313 -5.304 11.223 1.00 93.62 87 ALA A C 1
ATOM 691 O O . ALA A 1 87 ? -4.036 -5.279 10.023 1.00 93.62 87 ALA A O 1
ATOM 692 N N . GLU A 1 88 ? -5.432 -5.849 11.700 1.00 90.44 88 GLU A N 1
ATOM 693 C CA . GLU A 1 88 ? -6.415 -6.529 10.856 1.00 90.44 88 GLU A CA 1
ATOM 694 C C . GLU A 1 88 ? -7.089 -5.575 9.861 1.00 90.44 88 GLU A C 1
ATOM 696 O O . GLU A 1 88 ? -7.176 -5.866 8.667 1.00 90.44 88 GLU A O 1
ATOM 701 N N . PHE A 1 89 ? -7.462 -4.373 10.307 1.00 89.06 89 PHE A N 1
ATOM 702 C CA . PHE A 1 89 ? -7.987 -3.338 9.416 1.00 89.06 89 PHE A CA 1
ATOM 703 C C . PHE A 1 89 ? -6.980 -2.951 8.317 1.00 89.06 89 PHE A C 1
ATOM 705 O O . PHE A 1 89 ? -7.328 -2.877 7.136 1.00 89.06 89 PHE A O 1
ATOM 712 N N . ARG A 1 90 ? -5.698 -2.767 8.673 1.00 87.56 90 ARG A N 1
ATOM 713 C CA . ARG A 1 90 ? -4.626 -2.507 7.694 1.00 87.56 90 ARG A CA 1
ATOM 714 C C . ARG A 1 90 ? -4.416 -3.676 6.734 1.00 87.56 90 ARG A C 1
ATOM 716 O O . ARG A 1 90 ? -4.064 -3.437 5.581 1.00 87.56 90 ARG A O 1
ATOM 723 N N . ARG A 1 91 ? -4.580 -4.920 7.193 1.00 86.06 91 ARG A N 1
ATOM 724 C CA . ARG A 1 91 ? -4.485 -6.117 6.349 1.00 86.06 91 ARG A CA 1
ATOM 725 C C . ARG A 1 91 ? -5.583 -6.091 5.294 1.00 86.06 91 ARG A C 1
ATOM 727 O O . ARG A 1 91 ? -5.261 -6.057 4.115 1.00 86.06 91 ARG A O 1
ATOM 734 N N . ILE A 1 92 ? -6.847 -5.990 5.698 1.00 82.56 92 ILE A N 1
ATOM 735 C CA . ILE A 1 92 ? -7.994 -5.997 4.774 1.00 82.56 92 ILE A CA 1
ATOM 736 C C . ILE A 1 92 ? -7.938 -4.828 3.789 1.00 82.56 92 ILE A C 1
ATOM 738 O O . ILE A 1 92 ? -8.209 -5.012 2.608 1.00 82.56 92 ILE A O 1
ATOM 742 N N . ARG A 1 93 ? -7.486 -3.647 4.228 1.00 77.75 93 ARG A N 1
ATOM 743 C CA . ARG A 1 93 ? -7.291 -2.487 3.342 1.00 77.75 93 ARG A CA 1
ATOM 744 C C . ARG A 1 93 ? -6.186 -2.690 2.291 1.00 77.75 93 ARG A C 1
ATOM 746 O O . ARG A 1 93 ? -6.179 -1.984 1.283 1.00 77.75 93 ARG A O 1
ATOM 753 N N . ARG A 1 94 ? -5.222 -3.581 2.552 1.00 75.88 94 ARG A N 1
ATOM 754 C CA . ARG A 1 94 ? -4.112 -3.914 1.641 1.00 75.88 94 ARG A CA 1
ATOM 755 C C . ARG A 1 94 ? -4.386 -5.149 0.782 1.00 75.88 94 ARG A C 1
ATOM 757 O O . ARG A 1 94 ? -3.726 -5.303 -0.240 1.00 75.88 94 ARG A O 1
ATOM 764 N N . VAL A 1 95 ? -5.323 -6.014 1.173 1.00 70.62 95 VAL A N 1
ATOM 765 C CA . VAL A 1 95 ? -5.697 -7.191 0.381 1.00 70.62 95 VAL A CA 1
ATOM 766 C C . VAL A 1 95 ? -6.345 -6.741 -0.928 1.00 70.62 95 VAL A C 1
ATOM 768 O O . VAL A 1 95 ? -7.280 -5.941 -0.939 1.00 70.62 95 VAL A O 1
ATOM 771 N N . ARG A 1 96 ? -5.833 -7.278 -2.039 1.00 56.62 96 ARG A N 1
ATOM 772 C CA . ARG A 1 96 ? -6.429 -7.182 -3.372 1.00 56.62 96 ARG A CA 1
ATOM 773 C C . ARG A 1 96 ? -7.720 -7.996 -3.364 1.00 56.62 96 ARG A C 1
ATOM 775 O O . ARG A 1 96 ? -7.668 -9.219 -3.416 1.00 56.62 96 ARG A O 1
ATOM 782 N N . ILE A 1 97 ? -8.863 -7.332 -3.270 1.00 54.81 97 ILE A N 1
ATOM 783 C CA . ILE A 1 97 ? -10.148 -7.988 -3.515 1.00 54.81 97 ILE A CA 1
ATOM 784 C C . ILE A 1 97 ? -10.370 -7.897 -5.019 1.00 54.81 97 ILE A C 1
ATOM 786 O O . ILE A 1 97 ? -10.575 -6.810 -5.556 1.00 54.81 97 ILE A O 1
ATOM 790 N N . ILE A 1 98 ? -10.203 -9.027 -5.703 1.00 50.38 98 ILE A N 1
ATOM 791 C CA . ILE A 1 98 ? -10.626 -9.177 -7.095 1.00 50.38 98 ILE A CA 1
ATOM 792 C C . ILE A 1 98 ? -12.164 -9.153 -7.046 1.00 50.38 98 ILE A C 1
ATOM 794 O O . ILE A 1 98 ? -12.710 -9.907 -6.242 1.00 50.38 98 ILE A O 1
ATOM 798 N N . PRO A 1 99 ? -12.852 -8.264 -7.789 1.00 42.78 99 PRO A N 1
ATOM 799 C CA . PRO A 1 99 ? -14.272 -7.997 -7.556 1.00 42.78 99 PRO A CA 1
ATOM 800 C C . PRO A 1 99 ? -15.190 -9.212 -7.694 1.00 42.78 99 PRO A C 1
ATOM 802 O O . PRO A 1 99 ? -16.193 -9.246 -6.999 1.00 42.78 99 PRO A O 1
ATOM 805 N N . ASP A 1 100 ? -14.826 -10.226 -8.482 1.00 40.56 100 ASP A N 1
ATOM 806 C CA . ASP A 1 100 ? -15.710 -11.361 -8.751 1.00 40.56 100 ASP A CA 1
ATOM 807 C C . ASP A 1 100 ? -14.971 -12.698 -8.683 1.00 40.56 100 ASP A C 1
ATOM 809 O O . ASP A 1 100 ? -14.507 -13.216 -9.692 1.00 40.56 100 ASP A O 1
ATOM 813 N N . THR A 1 101 ? -14.889 -13.288 -7.491 1.00 42.44 101 THR A N 1
ATOM 814 C CA . THR A 1 101 ? -14.815 -14.748 -7.341 1.00 42.44 101 THR A CA 1
ATOM 815 C C . THR A 1 101 ? -15.451 -15.165 -6.015 1.00 42.44 101 THR A C 1
ATOM 817 O O . THR A 1 101 ? -14.865 -15.039 -4.940 1.00 42.44 101 THR A O 1
ATOM 820 N N . HIS A 1 102 ? -16.647 -15.748 -6.085 1.00 43.56 102 HIS A N 1
ATOM 821 C CA . HIS A 1 102 ? -17.210 -16.594 -5.026 1.00 43.56 102 HIS A CA 1
ATOM 822 C C . HIS A 1 102 ? -16.436 -17.923 -4.919 1.00 43.56 102 HIS A C 1
ATOM 824 O O . HIS A 1 102 ? -17.021 -18.998 -4.994 1.00 43.56 102 HIS A O 1
ATOM 830 N N . VAL A 1 103 ? -15.109 -17.878 -4.775 1.00 36.91 103 VAL A N 1
ATOM 831 C CA . VAL A 1 103 ?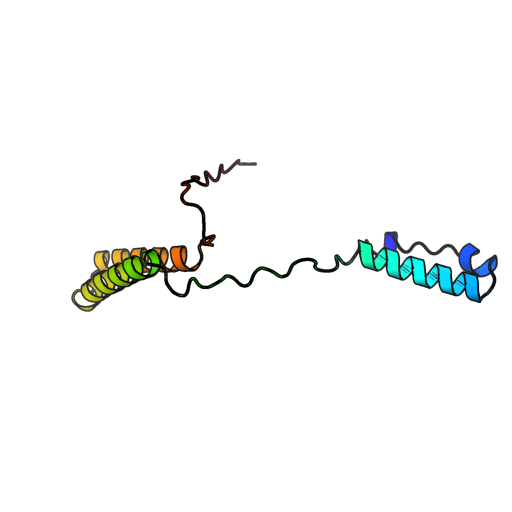 -14.295 -19.085 -4.609 1.00 36.91 103 VAL A CA 1
ATOM 832 C C . VAL A 1 103 ? -13.226 -18.828 -3.556 1.00 36.91 103 VAL A C 1
ATOM 834 O O . VAL A 1 103 ? -12.281 -18.065 -3.756 1.00 36.91 103 VAL A O 1
ATOM 837 N N . LEU A 1 104 ? -13.405 -19.474 -2.406 1.00 42.50 104 LEU A N 1
ATOM 838 C CA . LEU A 1 104 ? -12.375 -19.633 -1.391 1.00 42.50 104 LEU A CA 1
ATOM 839 C C . LEU A 1 104 ? -11.239 -20.462 -1.998 1.00 42.50 104 LEU A C 1
ATOM 841 O O . LEU A 1 104 ? -11.298 -21.687 -1.990 1.00 42.50 104 LEU A O 1
ATOM 845 N N . ILE A 1 105 ? -10.200 -19.806 -2.509 1.00 33.16 105 ILE A N 1
ATOM 846 C CA . ILE A 1 105 ? -8.901 -20.457 -2.665 1.00 33.16 105 ILE A CA 1
ATOM 847 C C . ILE A 1 105 ? -8.082 -20.065 -1.432 1.00 33.16 105 ILE A C 1
ATOM 849 O O . ILE A 1 105 ? -7.758 -18.882 -1.270 1.00 33.16 105 ILE A O 1
ATOM 853 N N . PRO A 1 106 ? -7.758 -21.006 -0.529 1.00 35.22 106 PRO A N 1
ATOM 854 C CA . PRO A 1 106 ? -6.791 -20.733 0.512 1.00 35.22 106 PRO A CA 1
ATOM 855 C C . PRO A 1 106 ? -5.439 -20.551 -0.175 1.00 35.22 106 PRO A C 1
ATOM 857 O O . PRO A 1 106 ? -4.897 -21.488 -0.754 1.00 35.22 106 PRO A O 1
ATOM 860 N N . LEU A 1 107 ? -4.883 -19.339 -0.126 1.00 39.06 107 LEU A N 1
ATOM 861 C CA . LEU A 1 107 ? -3.472 -19.132 -0.437 1.00 39.06 107 LEU A CA 1
ATOM 862 C C . LEU A 1 107 ? -2.657 -19.797 0.679 1.00 39.06 107 LEU A C 1
ATOM 864 O O . LEU A 1 107 ? -2.279 -19.153 1.657 1.00 39.06 107 LEU A O 1
ATOM 868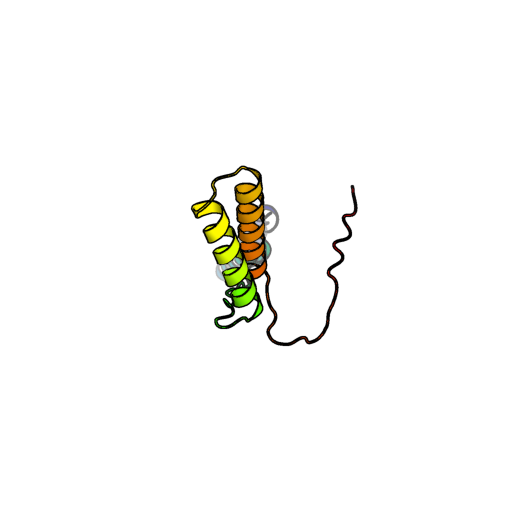 N N . THR A 1 108 ? -2.413 -21.101 0.559 1.00 34.44 108 THR A N 1
ATOM 869 C CA . THR A 1 108 ? -1.353 -21.767 1.309 1.00 34.44 108 THR A CA 1
ATOM 870 C C . THR A 1 108 ? -0.033 -21.246 0.764 1.00 34.44 108 THR A C 1
ATOM 872 O O . THR A 1 108 ? 0.455 -21.688 -0.272 1.00 34.44 108 THR A O 1
ATOM 875 N N . VAL A 1 109 ? 0.537 -20.260 1.452 1.00 38.84 109 VAL A N 1
ATOM 876 C CA . VAL A 1 109 ? 1.944 -19.907 1.286 1.00 38.84 109 VAL A CA 1
ATOM 877 C C . VAL A 1 109 ? 2.741 -21.067 1.877 1.00 38.84 109 VAL A C 1
ATOM 879 O O . VAL A 1 109 ? 2.953 -21.125 3.086 1.00 38.84 109 VAL A O 1
ATOM 882 N N . THR A 1 110 ? 3.137 -22.029 1.048 1.00 36.72 110 THR A N 1
ATOM 883 C CA . THR A 1 110 ? 4.150 -23.010 1.436 1.00 36.72 110 THR A CA 1
ATOM 884 C C . THR A 1 110 ? 5.484 -22.279 1.497 1.00 36.72 110 THR A C 1
ATOM 886 O O . THR A 1 110 ? 6.103 -21.979 0.476 1.00 36.72 110 THR A O 1
ATOM 889 N N . PHE A 1 111 ? 5.895 -21.929 2.712 1.00 34.94 111 PHE A N 1
ATOM 890 C CA . PHE A 1 111 ? 7.256 -21.515 3.010 1.00 34.94 111 PHE A CA 1
ATOM 891 C C . PHE A 1 111 ? 8.164 -22.733 2.809 1.00 34.94 111 PHE A C 1
ATOM 893 O O . PHE A 1 111 ? 8.168 -23.644 3.632 1.00 34.94 111 PHE A O 1
ATOM 900 N N . SER A 1 112 ? 8.879 -22.774 1.686 1.00 27.98 112 SER A N 1
ATOM 901 C CA . SER A 1 112 ? 9.937 -23.756 1.453 1.00 27.98 112 SER A CA 1
ATOM 902 C C . SER A 1 112 ? 11.248 -23.153 1.968 1.00 27.98 112 SER A C 1
ATOM 904 O O . SER A 1 112 ? 11.649 -22.106 1.450 1.00 27.98 112 SER A O 1
ATOM 906 N N . PRO A 1 113 ? 11.902 -23.734 2.988 1.00 36.41 113 PRO A N 1
ATOM 907 C CA . PRO A 1 113 ? 13.192 -23.238 3.440 1.00 36.41 113 PRO A CA 1
ATOM 908 C C . PRO A 1 113 ? 14.268 -23.621 2.412 1.00 36.41 113 PRO A C 1
ATOM 910 O O . PRO A 1 113 ? 14.201 -24.695 1.811 1.00 36.41 113 PRO A O 1
ATOM 913 N N . LYS A 1 114 ? 15.219 -22.710 2.190 1.00 39.97 114 LYS A N 1
ATOM 914 C CA . LYS A 1 114 ? 16.520 -23.022 1.588 1.00 39.97 114 LYS A CA 1
ATOM 915 C C . LYS A 1 114 ? 17.469 -23.491 2.678 1.00 39.97 114 LYS A C 1
ATOM 917 O O . LYS A 1 114 ? 17.335 -22.954 3.802 1.00 39.97 114 LYS A O 1
#

Secondary structure (DSSP, 8-state):
-HHHH----THHHHSS-HHHHHHHHHHHHHHHHHHHS-------------SS-HHHHHHHHHHHHHHHHHHHS--HHHHHHHHHHHHHHHHHHHS---SS--------------

pLDDT: mean 77.21, std 19.86, range [27.98, 97.56]

Organism: Araneus ventricosus (NCBI:txid182803)

Radius of gyration: 28.73 Å; chains: 1; bounding box: 54×30×77 Å

Foldseek 3Di:
DLVVQLDDDVCLCVVDDNVSSVVVNVVSNVVSCCVVPPPPPDPPPPLPQVPDDVVLVVLVVQLVVLVVVCVVPVDPVSVVSNVVSVVVSVVVRPDRDPPDDPDDDPPPPPPDDD

Sequence (114 aa):
MFSSLCELTPDVVVNNSIDLAVNRVTDCIIAAADISIPKTLGKVPKLCKPWWNDQCKKCQKALDKTWNKFRRYATTQNLIKFKKAQAEFRRIRRVRIIPDTHVLIPLTVTFSPK